Protein AF-A0A1F9AEB0-F1 (afdb_monomer_lite)

Sequence (85 aa):
MKKKETCKIENCKQPVKGKGYCRKHYRKWRQGEYGSARYKICGEEGCRQPRFAKGYCEEHYRTVFLGRAAGSEAKPESSGSGEGS

Structure (mmCIF, N/CA/C/O backbone):
data_AF-A0A1F9AEB0-F1
#
_entry.id   AF-A0A1F9AEB0-F1
#
loop_
_atom_site.group_PDB
_atom_site.id
_atom_site.type_symbol
_atom_site.label_atom_id
_atom_site.label_alt_id
_atom_site.label_comp_id
_atom_site.label_asym_id
_atom_site.label_entity_id
_atom_site.label_seq_id
_atom_site.pdbx_PDB_ins_code
_atom_site.Cartn_x
_atom_site.Cartn_y
_atom_site.Cartn_z
_atom_site.occupancy
_atom_site.B_iso_or_equiv
_atom_site.auth_seq_id
_atom_site.auth_comp_id
_atom_site.auth_asym_id
_atom_site.auth_atom_id
_atom_site.pdbx_PDB_model_num
ATOM 1 N N . MET A 1 1 ? -11.684 -11.423 31.710 1.00 44.44 1 MET A N 1
ATOM 2 C CA . MET A 1 1 ? -12.122 -10.152 31.081 1.00 44.44 1 MET A CA 1
ATOM 3 C C . MET A 1 1 ? -11.561 -10.074 29.660 1.00 44.44 1 MET A C 1
ATOM 5 O O . MET A 1 1 ? -10.352 -10.170 29.502 1.00 44.44 1 MET A O 1
ATOM 9 N N . LYS A 1 2 ? -12.401 -9.979 28.619 1.00 55.53 2 LYS A N 1
ATOM 10 C CA . LYS A 1 2 ? -11.956 -9.909 27.210 1.00 55.53 2 LYS A CA 1
ATOM 11 C C . LYS A 1 2 ? -11.474 -8.486 26.893 1.00 55.53 2 LYS A C 1
ATOM 13 O O . LYS A 1 2 ? -12.262 -7.547 26.999 1.00 55.53 2 LYS A O 1
ATOM 18 N N . LYS A 1 3 ? -10.193 -8.323 26.539 1.00 56.81 3 LYS A N 1
ATOM 19 C CA . LYS A 1 3 ? -9.629 -7.041 26.079 1.00 56.81 3 LYS A CA 1
ATOM 20 C C . LYS A 1 3 ? -10.438 -6.563 24.872 1.00 56.81 3 LYS A C 1
ATOM 22 O O . LYS A 1 3 ? -10.575 -7.287 23.891 1.00 56.81 3 LYS A O 1
ATOM 27 N N . LYS A 1 4 ? -11.026 -5.370 24.977 1.00 64.44 4 LYS A N 1
ATOM 28 C CA . LYS A 1 4 ? -11.743 -4.733 23.870 1.00 64.44 4 LYS A CA 1
ATOM 29 C C . LYS A 1 4 ? -10.689 -4.370 22.833 1.00 64.44 4 LYS A C 1
ATOM 31 O O . LYS A 1 4 ? -9.856 -3.512 23.105 1.00 64.44 4 LYS A O 1
ATOM 36 N N . GLU A 1 5 ? -10.683 -5.059 21.699 1.00 77.38 5 GLU A N 1
ATOM 37 C CA . GLU A 1 5 ? -9.768 -4.710 20.620 1.00 77.38 5 GLU A CA 1
ATOM 38 C C . GLU A 1 5 ? -10.092 -3.297 20.132 1.00 77.38 5 GLU A C 1
ATOM 40 O O . GLU A 1 5 ? -11.258 -2.934 19.931 1.00 77.38 5 GLU A O 1
ATOM 45 N N . THR A 1 6 ? -9.054 -2.484 19.996 1.00 84.38 6 THR A N 1
ATOM 46 C CA . THR A 1 6 ? -9.147 -1.100 19.536 1.00 84.38 6 THR A CA 1
ATOM 47 C C . THR A 1 6 ? -8.936 -1.071 18.029 1.00 84.38 6 THR A C 1
ATOM 49 O O . THR A 1 6 ? -8.230 -1.912 17.474 1.00 84.38 6 THR A O 1
ATOM 52 N N . CYS A 1 7 ? -9.607 -0.153 17.337 1.00 87.19 7 CYS A N 1
ATOM 53 C CA . CYS A 1 7 ? -9.538 -0.069 15.882 1.00 87.19 7 CYS A CA 1
ATOM 54 C C . CYS A 1 7 ? -8.089 0.032 15.379 1.00 87.19 7 CYS A C 1
ATOM 56 O O . CYS A 1 7 ? -7.314 0.832 15.885 1.00 87.19 7 CYS A O 1
ATOM 58 N N . LYS A 1 8 ? -7.764 -0.693 14.302 1.00 79.06 8 LYS A N 1
ATOM 59 C CA . LYS A 1 8 ? -6.434 -0.715 13.663 1.00 79.06 8 LYS A CA 1
ATOM 60 C C . LYS A 1 8 ? -6.032 0.600 12.965 1.00 79.06 8 LYS A C 1
ATOM 62 O O . LYS A 1 8 ? -4.971 0.676 12.366 1.00 79.06 8 LYS A O 1
ATOM 67 N N . ILE A 1 9 ? -6.896 1.616 12.978 1.00 78.81 9 ILE A N 1
ATOM 68 C CA . ILE A 1 9 ? -6.602 2.911 12.355 1.00 78.81 9 ILE A CA 1
ATOM 69 C C . ILE A 1 9 ? -5.871 3.758 13.387 1.00 78.81 9 ILE A C 1
ATOM 71 O O . ILE A 1 9 ? -6.393 3.958 14.487 1.00 78.81 9 ILE A O 1
ATOM 75 N N . GLU A 1 10 ? -4.691 4.251 13.020 1.00 75.50 10 GLU A N 1
ATOM 76 C CA . GLU A 1 10 ? -3.940 5.199 13.839 1.00 75.50 10 GLU A CA 1
ATOM 77 C C . GLU A 1 10 ? -4.828 6.425 14.093 1.00 75.50 10 GLU A C 1
ATOM 79 O O . GLU A 1 10 ? -5.502 6.909 13.185 1.00 75.50 10 GLU A O 1
ATOM 84 N N . ASN A 1 11 ? -4.925 6.860 15.352 1.00 80.00 11 ASN A N 1
ATOM 85 C CA . ASN A 1 11 ? -5.908 7.853 15.817 1.00 80.00 11 ASN A CA 1
ATOM 86 C C . ASN A 1 11 ? -7.374 7.351 15.947 1.00 80.00 11 ASN A C 1
ATOM 88 O O . ASN A 1 11 ? -8.326 8.128 15.907 1.00 80.00 11 ASN A O 1
ATOM 92 N N . CYS A 1 12 ? -7.617 6.049 16.155 1.00 81.69 12 CYS A N 1
ATOM 93 C CA . CYS A 1 12 ? -8.970 5.550 16.435 1.00 81.69 12 CYS A CA 1
ATOM 94 C C . CYS A 1 12 ? -9.065 4.691 17.701 1.00 81.69 12 CYS A C 1
ATOM 96 O O . CYS A 1 12 ? -8.873 3.483 17.664 1.00 81.69 12 CYS A O 1
ATOM 98 N N . LYS A 1 13 ? -9.503 5.294 18.814 1.00 85.31 13 LYS A N 1
ATOM 99 C CA . LYS A 1 13 ? -9.720 4.607 20.108 1.00 85.31 13 LYS A CA 1
ATOM 100 C C . LYS A 1 13 ? -11.086 3.911 20.234 1.00 85.31 13 LYS A C 1
ATOM 102 O O . LYS A 1 13 ? -11.567 3.647 21.331 1.00 85.31 13 LYS A O 1
ATOM 107 N N . GLN A 1 14 ? -11.767 3.667 19.115 1.00 87.38 14 GLN A N 1
ATOM 108 C CA . GLN A 1 14 ? -13.103 3.070 19.120 1.00 87.38 14 GLN A CA 1
ATOM 109 C C . GLN A 1 14 ? -13.032 1.541 19.209 1.00 87.38 14 GLN A C 1
ATOM 111 O O . GLN A 1 14 ? -12.120 0.945 18.627 1.00 87.38 14 GLN A O 1
ATOM 116 N N . PRO A 1 15 ? -14.016 0.896 19.864 1.00 87.38 15 PRO A N 1
ATOM 117 C CA . PRO A 1 15 ? -14.054 -0.556 19.962 1.00 87.38 15 PRO A CA 1
ATOM 118 C C . PRO A 1 15 ? -14.252 -1.188 18.579 1.00 87.38 15 PRO A C 1
ATOM 120 O O . PRO A 1 15 ? -15.103 -0.759 17.785 1.00 87.38 15 PRO A O 1
ATOM 123 N N . VAL A 1 16 ? -13.466 -2.225 18.295 1.00 87.19 16 VAL A N 1
ATOM 124 C CA . VAL A 1 16 ? -13.590 -3.042 17.087 1.00 87.19 16 VAL A CA 1
ATOM 125 C C . VAL A 1 16 ? -14.937 -3.752 17.102 1.00 87.19 16 VAL A C 1
ATOM 127 O O . VAL A 1 16 ? -15.328 -4.379 18.083 1.00 87.19 16 VAL A O 1
ATOM 130 N N . LYS A 1 17 ? -15.658 -3.643 15.984 1.00 82.19 17 LYS A N 1
ATOM 131 C CA . LYS A 1 17 ? -16.904 -4.386 15.740 1.00 82.19 17 LYS A CA 1
ATOM 132 C C . LYS A 1 17 ? -16.650 -5.651 14.918 1.00 82.19 17 LYS A C 1
ATOM 134 O O . LYS A 1 17 ? -17.433 -6.585 15.016 1.00 82.19 17 LYS A O 1
ATOM 139 N N . GLY A 1 18 ? -15.575 -5.680 14.126 1.00 71.75 18 GLY A N 1
ATOM 140 C CA . GLY A 1 18 ? -15.158 -6.852 13.361 1.00 71.75 18 GLY A CA 1
ATOM 141 C C . GLY A 1 18 ? -13.986 -6.552 12.428 1.00 71.75 18 GLY A C 1
ATOM 142 O O . GLY A 1 18 ? -13.804 -5.415 11.989 1.00 71.75 18 GLY A O 1
ATOM 143 N N . LYS A 1 19 ? -13.187 -7.584 12.124 1.00 71.00 19 LYS A N 1
ATOM 144 C CA . LYS A 1 19 ? -12.070 -7.528 11.161 1.00 71.00 19 LYS A CA 1
ATOM 145 C C . LYS A 1 19 ? -11.028 -6.436 11.474 1.00 71.00 19 LYS A C 1
ATOM 147 O O . LYS A 1 19 ? -10.456 -5.852 10.564 1.00 71.00 19 LYS A O 1
ATOM 152 N N . GLY A 1 20 ? -10.826 -6.131 12.761 1.00 82.44 20 GLY A N 1
ATOM 153 C CA . GLY A 1 20 ? -9.884 -5.107 13.234 1.00 82.44 20 GLY A CA 1
ATOM 154 C C . GLY A 1 20 ? -10.348 -3.651 13.078 1.00 82.44 20 GLY A C 1
ATOM 155 O O . GLY A 1 20 ? -9.583 -2.740 13.387 1.00 82.44 20 GLY A O 1
ATOM 156 N N . TYR A 1 21 ? -11.588 -3.396 12.636 1.00 85.19 21 TYR A N 1
ATOM 157 C CA . TYR A 1 21 ? -12.117 -2.042 12.432 1.00 85.19 21 TYR A CA 1
ATOM 158 C C . TYR A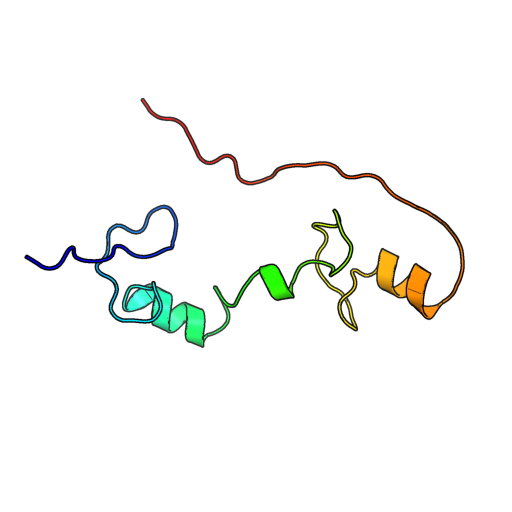 1 21 ? -13.335 -1.730 13.322 1.00 85.19 21 TYR A C 1
ATOM 160 O O . TYR A 1 21 ? -14.154 -2.597 13.648 1.00 85.19 21 TYR A O 1
ATOM 168 N N . CYS A 1 22 ? -13.490 -0.459 13.707 1.00 90.25 22 CYS A N 1
ATOM 169 C CA . CYS A 1 22 ? -14.700 0.045 14.367 1.00 90.25 22 CYS A CA 1
ATOM 170 C C . CYS A 1 22 ? -15.869 0.164 13.372 1.00 90.25 22 CYS A C 1
ATOM 172 O O . CYS A 1 22 ? -15.668 0.096 12.162 1.00 90.25 22 CYS A O 1
ATOM 174 N N . ARG A 1 23 ? -17.101 0.413 13.842 1.00 86.69 23 ARG A N 1
ATOM 175 C CA . ARG A 1 23 ? -18.295 0.534 12.968 1.00 86.69 23 ARG A CA 1
ATOM 176 C C . ARG A 1 23 ? -18.094 1.514 11.799 1.00 86.69 23 ARG A C 1
ATOM 178 O O . ARG A 1 23 ? -18.499 1.217 10.677 1.00 86.69 23 ARG A O 1
ATOM 185 N N . LYS A 1 24 ? -17.468 2.668 12.061 1.00 86.06 24 LYS A N 1
ATOM 186 C CA . LYS A 1 24 ? -17.212 3.711 11.052 1.00 86.06 24 LYS A CA 1
ATOM 187 C C . LYS A 1 24 ? -16.159 3.259 10.036 1.00 86.06 24 L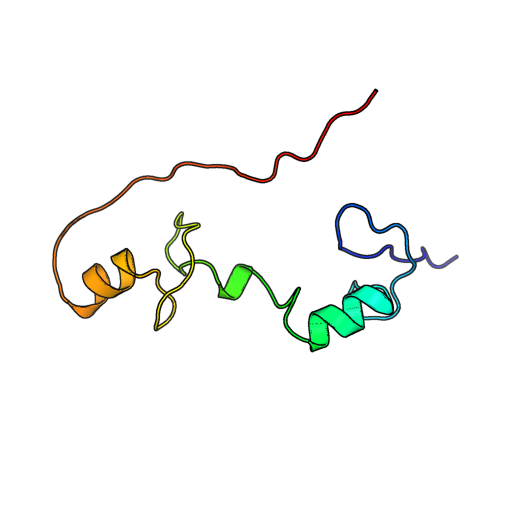YS A C 1
ATOM 189 O O . LYS A 1 24 ? -16.406 3.308 8.834 1.00 86.06 24 LYS A O 1
ATOM 194 N N . HIS A 1 25 ? -15.018 2.767 10.515 1.00 86.12 25 HIS A N 1
ATOM 195 C CA . HIS A 1 25 ? -13.923 2.325 9.651 1.00 86.12 25 HIS A CA 1
ATOM 196 C C . HIS A 1 25 ? -14.242 1.043 8.894 1.00 86.12 25 HIS A C 1
ATOM 198 O O . HIS A 1 25 ? -13.842 0.914 7.748 1.00 86.12 25 HIS A O 1
ATOM 204 N N . TYR A 1 26 ? -15.050 0.151 9.458 1.00 83.94 26 TYR A N 1
ATOM 205 C CA . TYR A 1 26 ? -15.541 -1.033 8.763 1.00 83.94 26 TYR A CA 1
ATOM 206 C C . TYR A 1 26 ? -16.425 -0.670 7.558 1.00 83.94 26 TYR A C 1
ATOM 208 O O . TYR A 1 26 ? -16.341 -1.307 6.510 1.00 83.94 26 TYR A O 1
ATOM 216 N N . ARG A 1 27 ? -17.249 0.386 7.670 1.00 83.62 27 ARG A N 1
ATOM 217 C CA . ARG A 1 27 ? -18.051 0.898 6.544 1.00 83.62 27 ARG A CA 1
ATOM 218 C C . ARG A 1 27 ? -17.161 1.472 5.442 1.00 83.62 27 ARG A C 1
ATOM 220 O O . ARG A 1 27 ? -17.328 1.103 4.290 1.00 83.62 27 ARG A O 1
ATOM 227 N N . LYS A 1 28 ? -16.189 2.307 5.807 1.00 80.06 28 LYS A N 1
ATOM 228 C CA . LYS A 1 28 ? -15.212 2.882 4.870 1.00 80.06 28 LYS A CA 1
ATOM 229 C C . LYS A 1 28 ? -14.297 1.818 4.241 1.00 80.06 28 LYS A C 1
ATOM 231 O O . LYS A 1 28 ? -14.007 1.882 3.057 1.00 80.06 28 LYS A O 1
ATOM 236 N N . TRP A 1 29 ? -13.916 0.786 4.994 1.00 80.44 29 TRP A N 1
ATOM 237 C CA . TRP A 1 29 ? -13.199 -0.382 4.476 1.00 80.44 29 TRP A CA 1
ATOM 238 C C . TRP A 1 29 ? -14.033 -1.129 3.427 1.00 80.44 29 TRP A C 1
ATOM 240 O O . TRP A 1 29 ? -13.519 -1.419 2.352 1.00 80.44 29 TRP A O 1
ATOM 250 N N . ARG A 1 30 ? -15.334 -1.354 3.6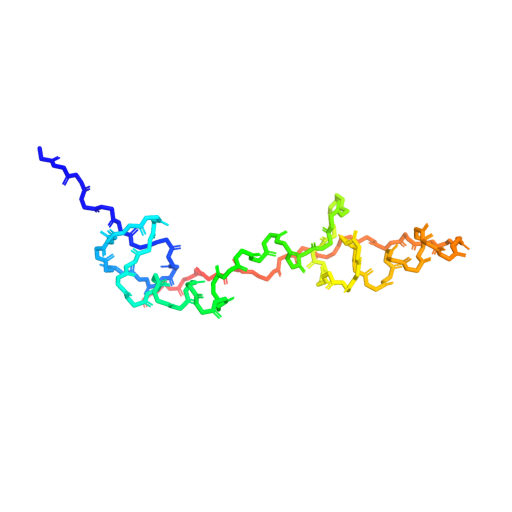82 1.00 75.31 30 ARG A N 1
ATOM 251 C CA . ARG A 1 30 ? -16.266 -1.889 2.668 1.00 75.31 30 ARG A CA 1
ATOM 252 C C . ARG A 1 30 ? -16.429 -0.972 1.453 1.00 75.31 30 ARG A C 1
ATOM 254 O O . ARG A 1 30 ? -16.708 -1.468 0.373 1.00 75.31 30 ARG A O 1
ATOM 261 N N . GLN A 1 31 ? -16.254 0.334 1.635 1.00 75.00 31 GLN A N 1
ATOM 262 C CA . GLN A 1 31 ? -16.277 1.331 0.563 1.00 75.00 31 GLN A CA 1
ATOM 263 C C . GLN A 1 31 ? -14.966 1.373 -0.251 1.00 75.00 31 GLN A C 1
ATOM 265 O O . GLN A 1 31 ? -14.922 2.039 -1.276 1.00 75.00 31 GLN A O 1
ATOM 270 N N . GLY A 1 32 ? -13.901 0.694 0.195 1.00 67.69 32 GLY A N 1
ATOM 271 C CA . GLY A 1 32 ? -12.589 0.690 -0.463 1.00 67.69 32 GLY A CA 1
ATOM 272 C C . GLY A 1 32 ? -11.595 1.749 0.034 1.00 67.69 32 GLY A C 1
ATOM 273 O O . GLY A 1 32 ? -10.426 1.687 -0.331 1.00 67.69 32 GLY A O 1
ATOM 274 N N . GLU A 1 33 ? -12.001 2.651 0.932 1.00 67.94 33 GLU A N 1
ATOM 275 C CA . GLU A 1 33 ? -11.162 3.750 1.456 1.00 67.94 33 GLU A CA 1
ATOM 276 C C . GLU A 1 33 ? -9.959 3.254 2.269 1.00 67.94 33 GLU A C 1
ATOM 278 O O . GLU A 1 33 ? -8.856 3.779 2.174 1.00 67.94 33 GLU A O 1
ATOM 283 N N . TYR A 1 34 ? -10.161 2.192 3.052 1.00 65.62 34 TYR A N 1
ATOM 284 C CA . TYR A 1 34 ? -9.095 1.526 3.819 1.00 65.62 34 TYR A CA 1
ATOM 285 C C . TYR A 1 34 ? -8.771 0.139 3.263 1.00 65.62 34 TYR A C 1
ATOM 287 O O . TYR A 1 34 ? -8.159 -0.690 3.945 1.00 65.62 34 TYR A O 1
ATOM 295 N N . GLY A 1 35 ? -9.228 -0.131 2.037 1.00 55.28 35 GLY A N 1
ATOM 296 C CA . GLY A 1 35 ? -8.983 -1.353 1.290 1.00 55.28 35 GLY A CA 1
ATOM 297 C C . GLY A 1 35 ? -7.505 -1.471 0.942 1.00 55.28 35 GLY A C 1
ATOM 298 O O . GLY A 1 35 ? -7.079 -1.063 -0.128 1.00 55.28 35 GLY A O 1
ATOM 299 N N . SER A 1 36 ? -6.743 -2.011 1.893 1.00 54.34 36 SER A N 1
ATOM 300 C CA . SER A 1 36 ? -5.419 -2.610 1.752 1.00 54.34 36 SER A CA 1
ATOM 301 C C . SER A 1 36 ? -4.484 -1.871 0.786 1.00 54.34 36 SER A C 1
ATOM 303 O O . SER A 1 36 ? -4.292 -2.272 -0.361 1.00 54.34 36 SER A O 1
ATOM 305 N N . ALA A 1 37 ? -3.823 -0.827 1.295 1.00 51.53 37 ALA A N 1
ATOM 306 C CA . ALA A 1 37 ? -2.706 -0.167 0.618 1.00 51.53 37 ALA A CA 1
ATOM 307 C C . ALA A 1 37 ? -1.623 -1.162 0.144 1.00 51.53 37 ALA A C 1
ATOM 309 O O . ALA A 1 37 ? -0.949 -0.897 -0.843 1.00 51.53 37 ALA A O 1
ATOM 310 N N . ARG A 1 38 ? -1.529 -2.358 0.755 1.00 51.25 38 ARG A N 1
ATOM 311 C CA . ARG A 1 38 ? -0.670 -3.453 0.271 1.00 51.25 38 ARG A CA 1
ATOM 312 C C . ARG A 1 38 ? -0.961 -3.904 -1.165 1.00 51.25 38 ARG A C 1
ATOM 314 O O . ARG A 1 38 ? -0.048 -4.388 -1.810 1.00 51.25 38 ARG A O 1
ATOM 321 N N . TYR A 1 39 ? -2.187 -3.755 -1.673 1.00 55.53 39 TYR A N 1
ATOM 322 C CA . TYR A 1 39 ? -2.507 -4.095 -3.071 1.00 55.53 39 TYR A CA 1
ATOM 323 C C . TYR A 1 39 ? -2.343 -2.918 -4.032 1.00 55.53 39 TYR A C 1
ATOM 325 O O . TYR A 1 39 ? -2.422 -3.112 -5.246 1.00 55.53 39 TYR A O 1
ATOM 333 N N . LYS A 1 40 ? -2.131 -1.711 -3.492 1.00 62.59 40 LYS A N 1
ATOM 334 C CA . LYS A 1 40 ? -1.860 -0.499 -4.262 1.00 62.59 40 LYS A CA 1
ATOM 335 C C . LYS A 1 40 ? -0.377 -0.190 -4.364 1.00 62.59 40 LYS A C 1
ATOM 337 O O . LYS A 1 40 ? -0.066 0.749 -5.068 1.00 62.59 40 LYS A O 1
ATOM 342 N N . ILE A 1 41 ? 0.512 -0.917 -3.696 1.00 76.44 41 ILE A N 1
ATOM 343 C CA . ILE A 1 41 ? 1.956 -0.767 -3.891 1.00 76.44 41 ILE A CA 1
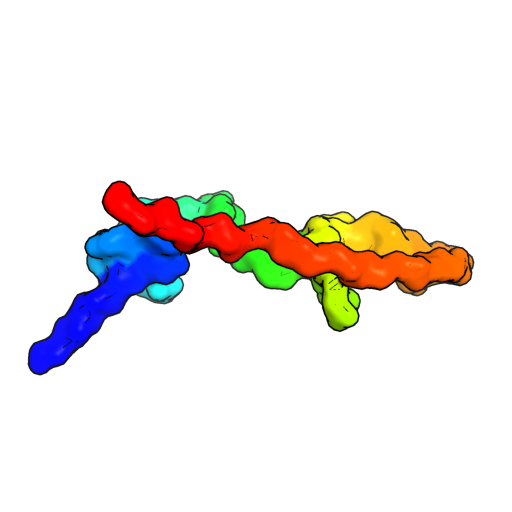ATOM 344 C C . ILE A 1 41 ? 2.453 -1.783 -4.916 1.00 76.44 41 ILE A C 1
ATOM 346 O O . ILE A 1 41 ? 1.850 -2.845 -5.093 1.00 76.44 41 ILE A O 1
ATOM 350 N N . CYS A 1 42 ? 3.516 -1.425 -5.623 1.00 82.69 42 CYS A N 1
ATOM 351 C CA . CYS A 1 42 ? 4.210 -2.322 -6.532 1.00 82.69 42 CYS A CA 1
ATOM 352 C C . CYS A 1 42 ? 4.639 -3.602 -5.796 1.00 82.69 42 CYS A C 1
ATOM 354 O O . CYS A 1 42 ? 5.126 -3.542 -4.672 1.00 82.69 42 CYS A O 1
ATOM 356 N N . GLY A 1 43 ? 4.466 -4.760 -6.431 1.00 76.56 43 GLY A N 1
ATOM 357 C CA . GLY A 1 43 ? 4.889 -6.058 -5.896 1.00 76.56 43 GLY A CA 1
ATOM 358 C C . GLY A 1 43 ? 6.395 -6.319 -5.984 1.00 76.56 43 GLY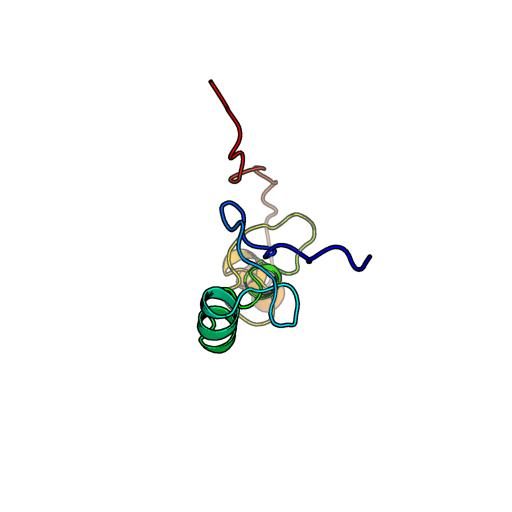 A C 1
ATOM 359 O O . GLY A 1 43 ? 6.801 -7.467 -5.862 1.00 76.56 43 GLY A O 1
ATOM 360 N N . GLU A 1 44 ? 7.197 -5.285 -6.242 1.00 77.50 44 GLU A N 1
ATOM 361 C CA . GLU A 1 44 ? 8.657 -5.371 -6.346 1.00 77.50 44 GLU A CA 1
ATOM 362 C C . GLU A 1 44 ? 9.276 -5.116 -4.960 1.00 77.50 44 GLU A C 1
ATOM 364 O O . GLU A 1 44 ? 8.797 -4.260 -4.206 1.00 77.50 44 GLU A O 1
ATOM 369 N N . GLU A 1 45 ? 10.279 -5.914 -4.593 1.00 75.94 45 GLU A N 1
ATOM 370 C CA . GLU A 1 45 ? 10.889 -5.938 -3.264 1.00 75.94 45 GLU A CA 1
ATOM 371 C C . GLU A 1 45 ? 11.664 -4.647 -2.966 1.00 75.94 45 GLU A C 1
ATOM 373 O O . GLU A 1 45 ? 12.855 -4.519 -3.211 1.00 75.94 45 GLU A O 1
ATOM 378 N N . GLY A 1 46 ? 10.975 -3.683 -2.353 1.00 76.50 46 GLY A N 1
ATOM 379 C CA . GLY A 1 46 ? 11.540 -2.367 -2.032 1.00 76.50 46 GLY A CA 1
ATOM 380 C C . GLY A 1 46 ? 10.826 -1.219 -2.739 1.00 76.50 46 GLY A C 1
ATOM 381 O O . GLY A 1 46 ? 10.992 -0.059 -2.355 1.00 76.50 46 GLY A O 1
ATOM 382 N N . CYS A 1 47 ? 9.932 -1.521 -3.682 1.00 77.75 47 CYS A N 1
ATOM 383 C CA . CYS A 1 47 ? 9.147 -0.517 -4.378 1.00 77.75 47 CYS A CA 1
ATOM 384 C C . CYS A 1 47 ? 7.872 -0.159 -3.603 1.00 77.75 47 CYS A C 1
ATOM 386 O O . CYS A 1 47 ? 6.897 -0.909 -3.548 1.00 77.75 47 CYS A O 1
ATOM 388 N N . ARG A 1 48 ? 7.843 1.049 -3.032 1.00 76.56 48 ARG A N 1
ATOM 389 C CA . ARG A 1 48 ? 6.652 1.608 -2.361 1.00 76.56 48 ARG A CA 1
ATOM 390 C C . ARG A 1 48 ? 5.794 2.486 -3.281 1.00 76.56 48 ARG A C 1
ATOM 392 O O . ARG A 1 48 ? 4.910 3.188 -2.799 1.00 76.56 48 ARG A O 1
ATOM 399 N N . GLN A 1 49 ? 6.051 2.452 -4.590 1.00 80.94 49 GLN A N 1
ATOM 400 C CA . GLN A 1 49 ? 5.307 3.231 -5.583 1.00 80.94 49 GLN A CA 1
ATOM 401 C C . GLN A 1 49 ? 3.892 2.679 -5.800 1.00 80.94 49 GLN A C 1
ATOM 403 O O . GLN A 1 49 ? 3.681 1.468 -5.655 1.00 80.94 49 GLN A O 1
ATOM 408 N N . PRO A 1 50 ? 2.924 3.533 -6.185 1.00 79.06 50 PRO A N 1
ATOM 409 C CA . PRO A 1 50 ? 1.578 3.089 -6.491 1.00 79.06 50 PRO A CA 1
ATOM 410 C C . PRO A 1 50 ? 1.562 2.166 -7.720 1.00 79.06 50 PRO A C 1
ATOM 412 O O . PRO A 1 50 ? 2.152 2.448 -8.762 1.00 79.06 50 PRO A O 1
ATOM 415 N N . ARG A 1 51 ? 0.861 1.042 -7.593 1.00 81.69 51 ARG A N 1
ATOM 416 C CA . ARG A 1 51 ? 0.612 0.050 -8.633 1.00 81.69 51 ARG A CA 1
ATOM 417 C C . ARG A 1 51 ? -0.206 0.683 -9.757 1.00 81.69 51 ARG A C 1
ATOM 419 O O . ARG A 1 51 ? -1.296 1.195 -9.516 1.00 81.69 51 ARG A O 1
ATOM 426 N N . PHE A 1 52 ? 0.297 0.547 -10.977 1.00 82.38 52 PHE A N 1
ATOM 427 C CA . PHE A 1 52 ? -0.353 0.968 -12.211 1.00 82.38 52 PHE A CA 1
ATOM 428 C C . PHE A 1 52 ? -1.181 -0.177 -12.805 1.00 82.38 52 PHE A C 1
ATOM 430 O O . PHE A 1 52 ? -2.407 -0.119 -12.842 1.00 82.38 52 PHE A O 1
ATOM 437 N N . ALA A 1 53 ? -0.529 -1.277 -13.192 1.00 77.62 53 ALA A N 1
ATOM 438 C CA . ALA A 1 53 ? -1.181 -2.414 -13.836 1.00 7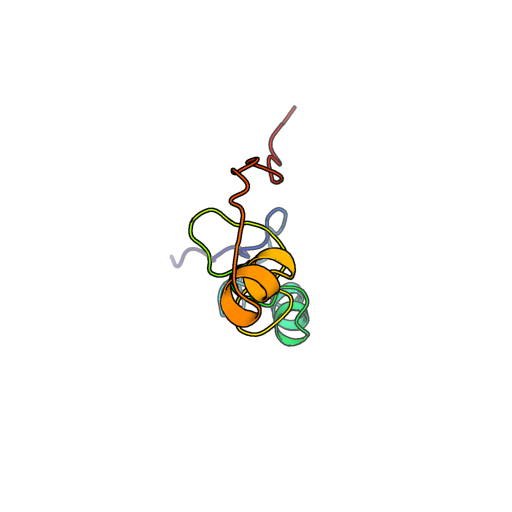7.62 53 ALA A CA 1
ATOM 439 C C . ALA A 1 53 ? -0.447 -3.724 -13.523 1.00 77.62 53 ALA A C 1
ATOM 441 O O . ALA A 1 53 ? 0.725 -3.732 -13.158 1.00 77.62 53 ALA A O 1
ATOM 442 N N . LYS A 1 54 ? -1.159 -4.858 -13.607 1.00 78.50 54 LYS A N 1
ATOM 443 C CA . LYS A 1 54 ? -0.600 -6.221 -13.439 1.00 78.50 54 LYS A CA 1
ATOM 444 C C . LYS A 1 54 ? 0.182 -6.519 -12.143 1.00 78.50 54 LYS A C 1
ATOM 446 O O . LYS A 1 54 ? 0.745 -7.595 -12.034 1.00 78.50 54 LYS A O 1
ATOM 451 N N . GLY A 1 55 ? 0.148 -5.647 -11.137 1.00 80.56 55 GLY A N 1
ATOM 452 C CA . GLY A 1 55 ? 0.883 -5.851 -9.876 1.00 80.56 55 GLY A CA 1
ATOM 453 C C . GLY A 1 55 ? 2.086 -4.934 -9.717 1.00 80.56 55 GLY A C 1
ATOM 454 O O . GLY A 1 55 ? 2.669 -4.904 -8.643 1.00 80.56 55 GLY A O 1
ATOM 455 N N . TYR A 1 56 ? 2.405 -4.146 -10.742 1.00 84.81 56 TYR A N 1
ATOM 456 C CA . TYR A 1 56 ? 3.602 -3.320 -10.812 1.00 84.81 56 TYR A CA 1
ATOM 457 C C . TYR A 1 56 ? 3.238 -1.835 -10.915 1.00 84.81 56 TYR A C 1
ATOM 459 O O . TYR A 1 56 ? 2.139 -1.494 -11.365 1.00 84.81 56 TYR A O 1
ATOM 467 N N . CYS A 1 57 ? 4.127 -0.945 -10.467 1.00 87.88 57 CYS A N 1
ATOM 468 C CA . CYS A 1 57 ? 4.029 0.492 -10.752 1.00 87.88 57 CYS A CA 1
ATOM 469 C C . CYS A 1 57 ? 4.230 0.762 -12.251 1.00 87.88 57 CYS A C 1
ATOM 471 O O . CYS A 1 57 ? 4.583 -0.147 -12.993 1.00 87.88 57 CYS A O 1
ATOM 473 N N . GLU A 1 58 ? 3.977 1.985 -12.716 1.00 85.25 58 GLU A N 1
ATOM 474 C CA . GLU A 1 58 ? 4.093 2.324 -14.144 1.00 85.25 58 GLU A CA 1
ATOM 475 C C . GLU A 1 58 ? 5.500 2.037 -14.693 1.00 85.25 58 GLU A C 1
ATOM 477 O O . GLU A 1 58 ? 5.638 1.439 -15.760 1.00 85.25 58 GLU A O 1
ATOM 482 N N . GLU A 1 59 ? 6.532 2.376 -13.919 1.00 83.38 59 GLU A N 1
ATOM 483 C CA . GLU A 1 59 ? 7.937 2.132 -14.255 1.00 83.38 59 GLU A CA 1
ATOM 484 C C . GLU A 1 59 ? 8.239 0.632 -14.358 1.00 83.38 59 GLU A C 1
ATOM 486 O O . GLU A 1 59 ? 8.616 0.150 -15.423 1.00 83.38 59 GLU A O 1
ATOM 491 N N . HIS A 1 60 ? 7.949 -0.150 -13.311 1.00 85.50 60 HIS A N 1
ATOM 492 C CA . HIS A 1 60 ? 8.157 -1.600 -13.346 1.00 85.50 60 HIS A CA 1
ATOM 493 C C . HIS A 1 60 ? 7.255 -2.315 -14.349 1.00 85.50 60 HIS A C 1
ATOM 495 O O . HIS A 1 60 ? 7.666 -3.311 -14.929 1.00 85.50 60 HIS A O 1
ATOM 501 N N . TYR A 1 61 ? 6.047 -1.819 -14.609 1.00 86.06 61 TYR A N 1
ATOM 502 C CA . TYR A 1 61 ? 5.194 -2.356 -15.661 1.00 86.06 61 TYR A CA 1
ATOM 503 C C . TYR A 1 61 ? 5.858 -2.163 -17.031 1.00 86.06 61 TYR A C 1
ATOM 505 O O . TYR A 1 61 ? 5.905 -3.075 -17.850 1.00 86.06 61 TYR A O 1
ATOM 513 N N . ARG A 1 62 ? 6.457 -1.004 -17.289 1.00 84.25 62 ARG A N 1
ATOM 514 C CA . ARG A 1 62 ? 7.193 -0.787 -18.536 1.00 84.25 62 ARG A CA 1
ATOM 515 C C . ARG A 1 62 ? 8.462 -1.632 -18.595 1.00 84.25 62 ARG A C 1
ATOM 517 O O . ARG A 1 62 ? 8.691 -2.299 -19.594 1.00 84.25 62 ARG A O 1
ATOM 524 N N . THR A 1 63 ? 9.231 -1.723 -17.522 1.00 82.69 63 THR A N 1
ATOM 525 C CA . THR A 1 63 ? 10.472 -2.510 -17.526 1.00 82.69 63 THR A CA 1
ATOM 526 C C . THR A 1 63 ? 10.214 -4.017 -17.655 1.00 82.69 63 THR A C 1
ATOM 528 O O . THR A 1 63 ? 10.890 -4.681 -18.441 1.00 82.69 63 THR A O 1
ATOM 531 N N . VAL A 1 64 ? 9.209 -4.552 -16.947 1.00 82.12 64 VAL A N 1
ATOM 532 C CA . VAL A 1 64 ? 8.839 -5.981 -16.964 1.00 82.12 64 VAL A CA 1
ATOM 533 C C . VAL A 1 64 ? 8.130 -6.375 -18.263 1.00 82.12 64 VAL A C 1
ATOM 535 O O . VAL A 1 64 ? 8.364 -7.473 -18.761 1.00 82.12 64 VAL A O 1
ATOM 538 N N . PHE A 1 65 ? 7.274 -5.510 -18.822 1.00 79.38 65 PHE A N 1
ATOM 539 C CA . PHE A 1 65 ? 6.432 -5.865 -19.974 1.00 79.38 65 PHE A CA 1
ATOM 540 C C . PHE A 1 65 ? 6.895 -5.274 -21.320 1.00 79.38 65 PHE A C 1
ATOM 542 O O . PHE A 1 65 ? 6.537 -5.835 -22.351 1.00 79.38 65 PHE A O 1
ATOM 549 N N . LEU A 1 66 ? 7.668 -4.178 -21.350 1.00 78.25 66 LEU A N 1
ATOM 550 C CA . LEU A 1 66 ? 8.193 -3.566 -22.589 1.00 78.25 66 LEU A CA 1
ATOM 551 C C . LEU A 1 66 ? 9.685 -3.857 -22.830 1.00 78.25 66 LEU A C 1
ATOM 553 O O . LEU A 1 66 ? 10.131 -3.748 -23.967 1.00 78.25 66 LEU A O 1
ATOM 557 N N . GLY A 1 67 ? 10.438 -4.290 -21.815 1.00 68.75 67 GLY A N 1
ATOM 558 C CA . GLY A 1 67 ? 11.796 -4.810 -21.982 1.00 68.75 67 GLY A CA 1
ATOM 559 C C . GLY A 1 67 ? 12.900 -3.746 -22.095 1.00 68.75 67 GLY A C 1
ATOM 560 O O . GLY A 1 67 ? 13.077 -3.124 -23.137 1.00 68.75 67 GLY A O 1
ATOM 561 N N . ARG A 1 68 ? 13.732 -3.715 -21.038 1.00 56.16 68 ARG A N 1
ATOM 562 C CA . ARG A 1 68 ? 15.065 -3.086 -20.846 1.00 56.16 68 ARG A CA 1
ATOM 563 C C . ARG A 1 68 ? 15.127 -1.713 -20.147 1.00 56.16 68 ARG A C 1
ATOM 565 O O . ARG A 1 68 ? 14.758 -0.693 -20.711 1.00 56.16 68 ARG A O 1
ATOM 572 N N . ALA A 1 69 ? 15.832 -1.776 -19.006 1.00 49.28 69 ALA A N 1
ATOM 573 C CA . ALA A 1 69 ? 16.672 -0.778 -18.325 1.00 49.28 69 ALA A CA 1
ATOM 574 C C . ALA A 1 69 ? 16.094 -0.032 -17.101 1.00 49.28 69 ALA A C 1
ATOM 576 O O . ALA A 1 69 ? 15.070 0.629 -17.196 1.00 49.28 69 ALA A O 1
ATOM 577 N N . ALA A 1 70 ? 16.885 -0.112 -16.012 1.00 42.97 70 ALA A N 1
ATOM 578 C CA . ALA A 1 70 ? 16.901 0.669 -14.764 1.00 42.97 70 ALA A CA 1
ATOM 579 C C . ALA A 1 70 ? 15.677 0.490 -13.836 1.00 42.97 70 ALA A C 1
ATOM 581 O O . ALA A 1 70 ? 14.547 0.678 -14.255 1.00 42.97 70 ALA A O 1
ATOM 582 N N . GLY A 1 71 ? 15.784 0.059 -12.574 1.00 57.00 71 GLY A N 1
ATOM 583 C CA . GLY A 1 71 ? 16.892 0.198 -11.631 1.00 57.00 71 GLY A CA 1
ATOM 584 C C . GLY A 1 71 ? 16.826 1.578 -10.987 1.00 57.00 71 GLY A C 1
ATOM 585 O O . GLY A 1 71 ? 17.540 2.465 -11.435 1.00 57.00 71 GLY A O 1
ATOM 586 N N . SER A 1 72 ? 15.964 1.743 -9.979 1.00 45.41 72 SER A N 1
ATOM 587 C CA . SER A 1 72 ? 15.862 2.980 -9.201 1.00 45.41 72 SER A CA 1
ATOM 588 C C . SER A 1 72 ? 15.639 2.652 -7.734 1.00 45.41 72 SER A C 1
ATOM 590 O O . SER A 1 72 ? 14.603 2.131 -7.318 1.00 45.41 72 SER A O 1
ATOM 592 N N . GLU A 1 73 ? 16.679 2.948 -6.975 1.00 40.16 73 GLU A N 1
ATOM 593 C CA . GLU A 1 73 ? 16.830 2.702 -5.560 1.00 40.16 73 GLU A CA 1
ATOM 594 C C . GLU A 1 73 ? 15.748 3.372 -4.705 1.00 40.16 73 GLU A C 1
ATOM 596 O O . GLU A 1 73 ? 15.197 4.436 -4.998 1.00 40.16 73 GLU A O 1
ATOM 601 N N . ALA A 1 74 ? 15.479 2.707 -3.588 1.00 47.53 74 ALA A N 1
ATOM 602 C CA . ALA A 1 74 ? 14.595 3.134 -2.530 1.00 47.53 74 ALA A CA 1
ATOM 603 C C . ALA A 1 74 ? 14.910 4.553 -2.027 1.00 47.53 74 ALA A C 1
ATOM 605 O O . ALA A 1 74 ? 16.022 4.842 -1.586 1.00 47.53 74 ALA A O 1
ATOM 606 N N . LYS A 1 75 ? 13.873 5.391 -1.919 1.00 38.69 75 LYS A N 1
ATOM 607 C CA . LYS A 1 75 ? 13.800 6.362 -0.821 1.00 38.69 75 LYS A CA 1
ATOM 608 C C . LYS A 1 75 ? 12.752 5.894 0.192 1.00 38.69 75 LYS A C 1
ATOM 610 O O . LYS A 1 75 ? 11.609 5.629 -0.191 1.00 38.69 75 LYS A O 1
ATOM 615 N N . PRO A 1 76 ? 13.138 5.723 1.466 1.00 55.38 76 PRO A N 1
ATOM 616 C CA . PRO A 1 76 ? 12.245 5.252 2.505 1.00 55.38 76 PRO A CA 1
ATOM 617 C C . PRO A 1 76 ? 11.345 6.379 3.021 1.00 55.38 76 PRO A C 1
ATOM 619 O O . PRO A 1 76 ? 11.659 7.557 2.917 1.00 55.38 76 PRO A O 1
ATOM 622 N N . GLU A 1 77 ? 10.258 5.936 3.650 1.00 41.75 77 GLU A N 1
ATOM 623 C CA . GLU A 1 77 ? 9.538 6.651 4.703 1.00 41.75 77 GLU A CA 1
ATOM 624 C C . GLU A 1 77 ? 8.692 7.882 4.320 1.00 41.75 77 GLU A C 1
ATOM 626 O O . GLU A 1 77 ? 9.133 9.014 4.170 1.00 41.75 77 GLU A O 1
ATOM 631 N N . SER A 1 78 ? 7.381 7.664 4.304 1.00 46.41 78 SER A N 1
ATOM 632 C CA . SER A 1 78 ? 6.425 8.667 4.763 1.00 46.41 78 SER A CA 1
ATOM 633 C C . SER A 1 78 ? 5.365 7.926 5.551 1.00 46.41 78 SER A C 1
ATOM 635 O O . SER A 1 78 ? 4.412 7.408 4.975 1.00 46.41 78 SER A O 1
ATOM 637 N N . SER A 1 79 ? 5.616 7.765 6.850 1.00 45.22 79 SER A N 1
ATOM 638 C CA . SER A 1 79 ? 4.610 7.636 7.917 1.00 45.22 79 SER A CA 1
ATOM 639 C C . SER A 1 79 ? 5.330 7.617 9.272 1.00 45.22 79 SER A C 1
ATOM 641 O O . SER A 1 79 ? 5.248 6.648 10.019 1.00 45.22 79 SER A O 1
ATOM 643 N N . GLY A 1 80 ? 6.073 8.682 9.571 1.00 43.03 80 GLY A N 1
ATOM 644 C CA . GLY A 1 80 ? 6.383 9.062 10.945 1.00 43.03 80 GLY A CA 1
ATOM 645 C C . GLY A 1 80 ? 5.259 9.964 11.444 1.00 43.03 80 GLY A C 1
ATOM 646 O O . GLY A 1 80 ? 5.239 11.154 11.155 1.00 43.03 80 GLY A O 1
ATOM 647 N N . SER A 1 81 ? 4.266 9.394 12.123 1.00 46.16 81 SER A N 1
ATOM 648 C CA . SER A 1 81 ? 3.342 10.156 12.970 1.00 46.16 81 SER A CA 1
ATOM 649 C C . SER A 1 81 ? 3.688 9.833 14.416 1.00 46.16 81 SER A C 1
ATOM 651 O O . SER A 1 81 ? 3.197 8.856 14.975 1.00 46.16 81 SER A O 1
ATOM 653 N N . GLY A 1 82 ? 4.568 10.636 15.004 1.00 45.84 82 GLY A N 1
ATOM 654 C CA . GLY A 1 82 ? 4.946 10.528 16.404 1.00 45.84 82 GLY A CA 1
ATOM 655 C C . GLY A 1 82 ? 5.619 11.808 16.875 1.00 45.84 82 GLY A C 1
ATOM 656 O O . GLY A 1 82 ? 6.680 12.133 16.369 1.00 45.84 82 GLY A O 1
ATOM 657 N N . GLU A 1 83 ? 4.933 12.505 17.785 1.00 44.47 83 GLU A N 1
ATOM 658 C CA . GLU A 1 83 ? 5.388 13.342 18.916 1.00 44.47 83 GLU A CA 1
ATOM 659 C C . GLU A 1 83 ? 4.345 14.468 19.120 1.00 44.47 83 GLU A C 1
ATOM 661 O O . GLU A 1 83 ? 3.946 15.132 18.173 1.00 44.47 83 GLU A O 1
ATOM 666 N N . GLY A 1 84 ? 3.734 14.697 20.283 1.00 49.41 84 GLY A N 1
ATOM 667 C CA . GLY A 1 84 ? 4.072 14.262 21.632 1.00 49.41 84 GLY A CA 1
ATOM 668 C C . GLY A 1 84 ? 4.700 15.404 22.425 1.00 49.41 84 GLY A C 1
ATOM 669 O O . GLY A 1 84 ? 5.909 15.409 22.606 1.00 49.41 84 GLY A O 1
ATOM 670 N N . SER A 1 85 ? 3.884 16.348 22.898 1.00 51.72 85 SER A N 1
ATOM 671 C CA . SER A 1 85 ? 4.070 17.133 24.132 1.00 51.72 85 SER A CA 1
ATOM 672 C C . SER A 1 85 ? 2.725 17.730 24.532 1.00 51.72 85 SER A C 1
ATOM 674 O O . SER A 1 85 ? 2.064 18.302 23.637 1.00 51.72 85 SER A O 1
#

Secondary structure (DSSP, 8-state):
----PBPSSTT--SBP-BTTB-HHHHHHHHTTTTS-GGGTB-SSTT--SBEEETTEEHHHHHIIIII------------------

Radius of gyration: 17.79 Å; chains: 1; bounding box: 35×27×54 Å

Foldseek 3Di:
DDPQQFAPDVVGRAGDPDPRHHPVVVVVCVVVNVVDLVQQFAPDDQGRHGPDDPRHNPVVCCCVPVHDDDDDHHDDDDDPPDDDD

pLDDT: mean 70.35, std 15.46, range [38.69, 90.25]